Protein AF-0000000084935028 (afdb_homodimer)

Sequence (166 aa):
MRLRVEFTTEPFDLDEAPAHAVVAREVIQSAELDAVDVGPFGNTAEGGADAVLTAVDALLRRSLAAGATRVSLQVNVLGEDEKMRLRVEFTTEPFDLDEAPAHAVVAREVIQSAELDAVDVGPFGNTAEGGADAVLTAVDALLRRSLAAGATRVSLQVNVLGEDEK

Organism: Streptomyces venezuelae (strain ATCC 10712 / CBS 650.69 / DSM 40230 / JCM 4526 / NBRC 13096 / PD 04745) (NCBI:txid953739)

Nearest PDB structures (foldseek):
  1yqh-assembly1_A  TM=7.406E-01  e=1.416E-05  Bacillus cereus ATCC 14579
  2epi-assembly1_C  TM=7.546E-01  e=4.872E-05  Methano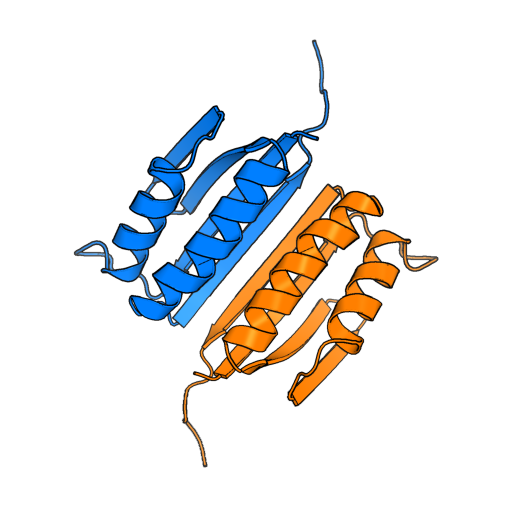caldococcus jannaschii DSM 2661
  1lxn-assembly1_A  TM=7.313E-01  e=1.189E-04  Methanothermobacter thermautotrophicus
  1lxj-assembly1_A  TM=7.071E-01  e=4.692E-04  Saccharomyces cerevisiae
  3tvi-assembly4_H  TM=5.979E-01  e=8.382E-03  Clostridium acetobutylicum

Solvent-accessible surface area (backbone atoms only — not comparable to full-atom values): 8857 Å² total; per-residue (Å²): 109,41,31,35,39,38,39,47,64,25,74,87,47,94,87,52,81,39,64,17,53,51,48,32,50,50,44,59,69,67,41,89,54,76,44,75,49,81,55,99,89,39,33,37,37,28,21,48,46,69,52,45,54,51,37,49,52,51,29,56,56,49,13,44,74,46,61,31,45,33,40,40,37,36,40,32,54,54,70,84,73,82,125,109,40,30,35,39,37,37,47,64,24,74,85,46,96,87,51,80,39,61,18,52,51,47,32,51,51,44,59,69,69,41,88,54,76,43,75,48,82,54,100,90,39,31,36,36,28,23,47,46,70,52,46,53,51,37,50,51,51,29,53,55,49,13,44,75,47,61,30,42,35,38,38,38,38,39,32,53,54,71,87,65,87,124

Foldseek 3Di:
DKKKKKKDFDDDDPPDDAQLNVQLQVLQVVFPFDDWDDDSVIIMTMHDPVRVVVSVVVSVVRSVVSPTPDMDMDMDDDPPDDD/DKKKKKKDFDDDDPPDDAQLNVQLQVLQVVFPFDDWDDDSVIIMTMHDPVRVVVSVVVSVVRSVVSPTPDMDMDMDDDDPDDD

InterPro domains:
  IPR029756 MTH1187/YkoF-like [SSF89957] (1-77)

Structure (mmCIF, N/CA/C/O backbone):
data_AF-0000000084935028-model_v1
#
loop_
_entity.id
_entity.type
_entity.pdbx_description
1 polymer 'Thiamine-binding protein domain-containing protein'
#
loop_
_atom_site.group_PDB
_atom_site.id
_atom_site.type_sym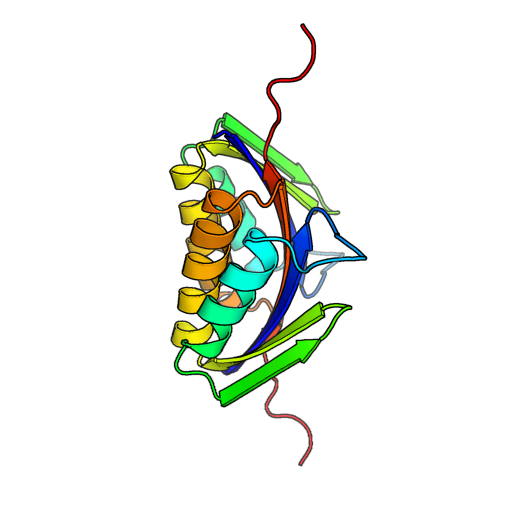bol
_atom_site.label_atom_id
_atom_site.label_alt_id
_atom_site.label_comp_id
_atom_site.label_asym_id
_atom_site.label_entity_id
_atom_site.label_seq_id
_atom_site.pdbx_PDB_ins_code
_atom_site.Cartn_x
_atom_site.Cartn_y
_atom_site.Cartn_z
_atom_site.occupancy
_atom_site.B_iso_or_equiv
_atom_site.auth_seq_id
_atom_site.auth_comp_id
_atom_site.auth_asym_id
_atom_site.auth_atom_id
_atom_site.pdbx_PDB_model_num
ATOM 1 N N . MET A 1 1 ? 1.368 18.109 1.117 1 93.62 1 MET A N 1
ATOM 2 C CA . MET A 1 1 ? 1.511 17.109 2.178 1 93.62 1 MET A CA 1
ATOM 3 C C . MET A 1 1 ? 2.738 16.234 1.944 1 93.62 1 MET A C 1
ATOM 5 O O . MET A 1 1 ? 3.031 15.859 0.808 1 93.62 1 MET A O 1
ATOM 9 N N . ARG A 1 2 ? 3.514 16.047 2.939 1 97.06 2 ARG A N 1
ATOM 10 C CA . ARG A 1 2 ? 4.668 15.156 2.863 1 97.06 2 ARG A CA 1
ATOM 11 C C . ARG A 1 2 ? 4.344 13.789 3.461 1 97.06 2 ARG A C 1
ATOM 13 O O . ARG A 1 2 ? 3.625 13.695 4.457 1 97.06 2 ARG A O 1
ATOM 20 N N . LEU A 1 3 ? 4.887 12.797 2.764 1 98.31 3 LEU A N 1
ATOM 21 C CA . LEU A 1 3 ? 4.598 11.43 3.184 1 98.31 3 LEU A CA 1
ATOM 22 C C . LEU A 1 3 ? 5.887 10.648 3.402 1 98.31 3 LEU A C 1
ATOM 24 O O . LEU A 1 3 ? 6.934 11 2.854 1 98.31 3 LEU A O 1
ATOM 28 N N . ARG A 1 4 ? 5.762 9.695 4.238 1 98.25 4 ARG A N 1
ATOM 29 C CA . ARG A 1 4 ? 6.75 8.625 4.359 1 98.25 4 ARG A CA 1
ATOM 30 C C . ARG A 1 4 ? 6.121 7.266 4.078 1 98.25 4 ARG A C 1
ATOM 32 O O . ARG A 1 4 ? 5.031 6.965 4.574 1 98.25 4 ARG A O 1
ATOM 39 N N . VAL A 1 5 ? 6.828 6.473 3.256 1 98.44 5 VAL A N 1
ATOM 40 C CA . VAL A 1 5 ? 6.379 5.105 3.021 1 98.44 5 VAL A CA 1
ATOM 41 C C . VAL A 1 5 ? 7.438 4.121 3.506 1 98.44 5 VAL A C 1
ATOM 43 O O . VAL A 1 5 ? 8.633 4.348 3.322 1 98.44 5 VAL A O 1
ATOM 46 N N . GLU A 1 6 ? 7.055 3.145 4.242 1 98.38 6 GLU A N 1
ATOM 47 C CA . GLU A 1 6 ? 7.828 1.953 4.582 1 98.38 6 GLU A CA 1
ATOM 48 C C . GLU A 1 6 ? 7.227 0.705 3.941 1 98.38 6 GLU A C 1
ATOM 50 O O . GLU A 1 6 ? 6.008 0.531 3.932 1 98.38 6 GLU A O 1
ATOM 55 N N . PHE A 1 7 ? 8.094 -0.161 3.398 1 98.38 7 PHE A N 1
ATOM 56 C CA . PHE A 1 7 ? 7.52 -1.317 2.721 1 98.38 7 PHE A CA 1
ATOM 57 C C . PHE A 1 7 ? 8.484 -2.492 2.742 1 98.38 7 PHE A C 1
ATOM 59 O O . PHE A 1 7 ? 9.688 -2.309 2.943 1 98.38 7 PHE A O 1
ATOM 66 N N . THR A 1 8 ? 7.953 -3.695 2.559 1 97.69 8 THR A N 1
ATOM 67 C CA . THR A 1 8 ? 8.695 -4.938 2.359 1 97.69 8 THR A CA 1
ATOM 68 C C . THR A 1 8 ? 8.039 -5.781 1.267 1 97.69 8 THR A C 1
ATOM 70 O O . THR A 1 8 ? 6.863 -5.602 0.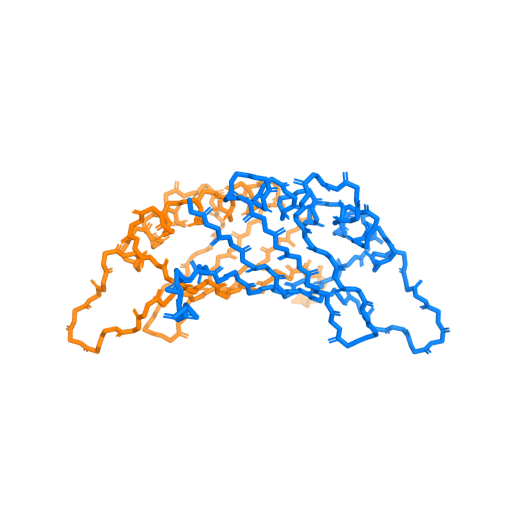955 1 97.69 8 THR A O 1
ATOM 73 N N . THR A 1 9 ? 8.836 -6.496 0.656 1 97 9 THR A N 1
ATOM 74 C CA . THR A 1 9 ? 8.352 -7.461 -0.326 1 97 9 THR A CA 1
ATOM 75 C C . THR A 1 9 ? 8.758 -8.883 0.068 1 97 9 THR A C 1
ATOM 77 O O . THR A 1 9 ? 9.789 -9.078 0.719 1 97 9 THR A O 1
ATOM 80 N N . GLU A 1 10 ? 7.926 -9.789 -0.356 1 96.56 10 GLU A N 1
ATOM 81 C CA . GLU A 1 10 ? 8.141 -11.211 -0.099 1 96.56 10 GLU A CA 1
ATOM 82 C C . GLU A 1 10 ? 8 -12.031 -1.379 1 96.56 10 GLU A C 1
ATOM 84 O O . GLU A 1 10 ? 7.301 -11.625 -2.309 1 96.56 10 GLU A O 1
ATOM 89 N N . PRO A 1 11 ? 8.734 -13.172 -1.279 1 95.94 11 PRO A N 1
ATOM 90 C CA . PRO A 1 11 ? 9.383 -13.922 -0.201 1 95.94 11 PRO A CA 1
ATOM 91 C C . PRO A 1 11 ? 10.805 -13.438 0.081 1 95.94 11 PRO A C 1
ATOM 93 O O . PRO A 1 11 ? 11.469 -12.906 -0.814 1 95.94 11 PRO A O 1
ATOM 96 N N . PHE A 1 12 ? 11.266 -13.719 1.374 1 92.94 12 PHE A N 1
ATOM 97 C CA . PHE A 1 12 ? 12.617 -13.328 1.765 1 92.94 12 PHE A CA 1
ATOM 98 C C . PHE A 1 12 ? 13.633 -14.359 1.295 1 92.94 12 PHE A C 1
ATOM 100 O O . PHE A 1 12 ? 13.328 -15.555 1.217 1 92.94 12 PHE A O 1
ATOM 107 N N . ASP A 1 13 ? 14.703 -13.82 0.837 1 88.88 13 ASP A N 1
ATOM 108 C CA . ASP A 1 13 ? 15.883 -14.633 0.568 1 88.88 13 ASP A CA 1
ATOM 109 C C . ASP A 1 13 ? 17.094 -14.117 1.346 1 88.88 13 ASP A C 1
ATOM 111 O O . ASP A 1 13 ? 17.516 -12.977 1.157 1 88.88 13 ASP A O 1
ATOM 115 N N . LEU A 1 14 ? 17.516 -15.031 2.26 1 85.06 14 LEU A N 1
ATOM 116 C CA . LEU A 1 14 ? 18.594 -14.609 3.164 1 85.06 14 LEU A CA 1
ATOM 117 C C . LEU A 1 14 ? 19.938 -14.656 2.469 1 85.06 14 LEU A C 1
ATOM 119 O O . LEU A 1 14 ? 20.922 -14.086 2.957 1 85.06 14 LEU A O 1
ATOM 123 N N . ASP A 1 15 ? 20.016 -15.305 1.322 1 88.88 15 ASP A N 1
ATOM 124 C CA . ASP A 1 15 ? 21.297 -15.461 0.631 1 88.88 15 ASP A CA 1
ATOM 125 C C . ASP A 1 15 ? 21.484 -14.367 -0.414 1 88.88 15 ASP A C 1
ATOM 127 O O . ASP A 1 15 ? 22.547 -13.742 -0.476 1 88.88 15 ASP A O 1
ATOM 131 N N . GLU A 1 16 ? 20.438 -14.227 -1.315 1 91.19 16 GLU A N 1
ATOM 132 C CA . GLU A 1 16 ? 20.484 -13.25 -2.396 1 91.19 16 GLU A CA 1
ATOM 133 C C . GLU A 1 16 ? 19.188 -12.461 -2.486 1 91.19 16 GLU A C 1
ATOM 135 O O . GLU A 1 16 ? 18.094 -13.023 -2.33 1 91.19 16 GLU A O 1
ATOM 140 N N . ALA A 1 17 ? 19.391 -11.164 -2.656 1 91.44 17 ALA A N 1
ATOM 141 C CA . ALA A 1 17 ? 18.203 -10.336 -2.85 1 91.44 17 ALA A CA 1
ATOM 142 C C . ALA A 1 17 ? 17.359 -10.852 -4.012 1 91.44 17 ALA A C 1
ATOM 144 O O . ALA A 1 17 ? 17.828 -10.891 -5.152 1 91.44 17 ALA A O 1
ATOM 145 N N . PRO A 1 18 ? 16.203 -11.297 -3.711 1 94.5 18 PRO A N 1
ATOM 146 C CA . PRO A 1 18 ? 15.359 -11.773 -4.809 1 94.5 18 PRO A CA 1
ATOM 147 C C . PRO A 1 18 ? 15.039 -10.68 -5.82 1 94.5 18 PRO A C 1
ATOM 149 O O . PRO A 1 18 ? 15.172 -9.492 -5.516 1 94.5 18 PRO A O 1
ATOM 152 N N . ALA A 1 19 ? 14.664 -11.047 -6.984 1 96.81 19 ALA A N 1
ATOM 153 C CA . ALA A 1 19 ? 14.43 -10.125 -8.094 1 96.81 19 ALA A CA 1
ATOM 154 C C . ALA A 1 19 ? 13.398 -9.062 -7.719 1 96.81 19 ALA A C 1
ATOM 156 O O . ALA A 1 19 ? 13.57 -7.887 -8.047 1 96.81 19 ALA A O 1
ATOM 157 N N . HIS A 1 20 ? 12.297 -9.492 -7.043 1 97.69 20 HIS A N 1
ATOM 158 C CA . HIS A 1 20 ? 11.25 -8.531 -6.703 1 97.69 20 HIS A CA 1
ATOM 159 C C . HIS A 1 20 ? 11.766 -7.473 -5.738 1 97.69 20 HIS A C 1
ATOM 161 O O . HIS A 1 20 ? 11.352 -6.312 -5.809 1 97.69 20 HIS A O 1
ATOM 167 N N . ALA A 1 21 ? 12.641 -7.859 -4.84 1 96.44 21 ALA A N 1
ATOM 168 C CA . ALA A 1 21 ? 13.227 -6.906 -3.896 1 96.44 21 ALA A CA 1
ATOM 169 C C . ALA A 1 21 ? 14.156 -5.93 -4.609 1 96.44 21 ALA A C 1
ATOM 171 O O . ALA A 1 21 ? 14.164 -4.734 -4.297 1 96.44 21 ALA A O 1
ATOM 172 N N . VAL A 1 22 ? 14.93 -6.449 -5.523 1 96.12 22 VAL A N 1
ATOM 173 C CA . VAL A 1 22 ? 15.844 -5.621 -6.301 1 96.12 22 VAL A CA 1
ATOM 174 C C . VAL A 1 22 ? 15.047 -4.598 -7.113 1 96.12 22 VAL A C 1
ATOM 176 O O . VAL A 1 22 ? 15.383 -3.41 -7.121 1 96.12 22 VAL A O 1
ATOM 179 N N . VAL A 1 23 ? 14.008 -5.023 -7.754 1 97.5 23 VAL A N 1
ATOM 180 C CA . VAL A 1 23 ? 13.172 -4.16 -8.578 1 97.5 23 VAL A CA 1
ATOM 181 C C . VAL A 1 23 ? 12.516 -3.094 -7.703 1 97.5 23 VAL A C 1
ATOM 183 O O . VAL A 1 23 ? 12.477 -1.917 -8.07 1 97.5 23 VAL A O 1
ATOM 186 N N . ALA A 1 24 ? 12.016 -3.523 -6.559 1 97.25 24 ALA A N 1
ATOM 187 C CA . ALA A 1 24 ? 11.375 -2.588 -5.637 1 97.25 24 ALA A CA 1
ATOM 188 C C . ALA A 1 24 ? 12.344 -1.479 -5.227 1 97.25 24 ALA A C 1
ATOM 190 O O . ALA A 1 24 ? 11.977 -0.3 -5.223 1 97.25 24 ALA A O 1
ATOM 191 N N . ARG A 1 25 ? 13.523 -1.854 -4.934 1 96.06 25 ARG A N 1
ATOM 192 C CA . ARG A 1 25 ? 14.547 -0.894 -4.543 1 96.06 25 ARG A CA 1
ATOM 193 C C . ARG A 1 25 ? 14.859 0.071 -5.684 1 96.06 25 ARG A C 1
ATOM 195 O O . ARG A 1 25 ? 14.969 1.279 -5.469 1 96.06 25 ARG A O 1
ATOM 202 N N . GLU A 1 26 ? 14.992 -0.443 -6.812 1 97 26 GLU A N 1
ATOM 203 C CA . GLU A 1 26 ? 15.305 0.381 -7.977 1 97 26 GLU A CA 1
ATOM 204 C C . GLU A 1 26 ? 14.188 1.393 -8.242 1 97 26 GLU A C 1
ATOM 206 O O . GLU A 1 26 ? 14.461 2.543 -8.594 1 97 26 GLU A O 1
ATOM 211 N N . VAL A 1 27 ? 12.953 0.961 -8.078 1 97.69 27 VAL A N 1
ATOM 212 C CA . VAL A 1 27 ? 11.805 1.831 -8.312 1 97.69 27 VAL A CA 1
ATOM 213 C C . VAL A 1 27 ? 11.852 3.016 -7.352 1 97.69 27 VAL A C 1
ATOM 215 O O . VAL A 1 27 ? 11.711 4.168 -7.77 1 97.69 27 VAL A O 1
ATOM 218 N N . ILE A 1 28 ? 12.086 2.713 -6.062 1 96.94 28 ILE A N 1
ATOM 219 C CA . ILE A 1 28 ? 12.016 3.764 -5.051 1 96.94 28 ILE A CA 1
ATOM 220 C C . ILE A 1 28 ? 13.234 4.68 -5.18 1 96.94 28 ILE A C 1
ATOM 222 O O . ILE A 1 28 ? 13.125 5.891 -4.984 1 96.94 28 ILE A O 1
ATOM 226 N N . GLN A 1 29 ? 14.336 4.141 -5.562 1 96.31 29 GLN A N 1
ATOM 227 C CA . GLN A 1 29 ? 15.562 4.914 -5.711 1 96.31 29 GLN A CA 1
ATOM 228 C C . GLN A 1 29 ? 15.508 5.797 -6.957 1 96.31 29 GLN A C 1
ATOM 230 O O . GLN A 1 29 ? 16.188 6.824 -7.023 1 96.31 29 GLN A O 1
ATOM 235 N N . SER A 1 30 ? 14.727 5.398 -7.895 1 96.25 30 SER A N 1
ATOM 236 C CA . SER A 1 30 ? 14.664 6.145 -9.148 1 96.25 30 SER A CA 1
ATOM 237 C C . SER A 1 30 ? 13.57 7.207 -9.109 1 96.25 30 SER A C 1
ATOM 239 O O . SER A 1 30 ? 13.484 8.047 -10 1 96.25 30 SER A O 1
ATOM 241 N N . ALA A 1 31 ? 12.734 7.152 -8.07 1 94.5 31 ALA A N 1
ATOM 242 C CA . ALA A 1 31 ? 11.656 8.125 -7.922 1 94.5 31 ALA A CA 1
ATOM 243 C C . ALA A 1 31 ? 12.188 9.461 -7.426 1 94.5 31 ALA A C 1
ATOM 245 O O . ALA A 1 31 ? 13.242 9.523 -6.797 1 94.5 31 ALA A O 1
ATOM 246 N N . GLU A 1 32 ? 11.695 10.586 -7.844 1 92.81 32 GLU A N 1
ATOM 247 C CA . GLU A 1 32 ? 12.07 11.914 -7.371 1 92.81 32 GLU A CA 1
ATOM 248 C C . GLU A 1 32 ? 11.555 12.164 -5.957 1 92.81 32 GLU A C 1
ATOM 250 O O . GLU A 1 32 ? 10.586 12.906 -5.77 1 92.81 32 GLU A O 1
ATOM 255 N N . LEU A 1 33 ? 12.266 11.555 -4.961 1 96.44 33 LEU A N 1
ATOM 256 C CA . LEU A 1 33 ? 11.883 11.641 -3.559 1 96.44 33 LEU A CA 1
ATOM 257 C C . LEU A 1 33 ? 12.938 12.375 -2.742 1 96.44 33 LEU A C 1
ATOM 259 O O . LEU A 1 33 ? 14.055 12.594 -3.221 1 96.44 33 LEU A O 1
ATOM 263 N N . ASP A 1 34 ? 12.578 12.727 -1.56 1 95.69 34 ASP A N 1
ATOM 264 C CA . ASP A 1 34 ? 13.453 13.539 -0.718 1 95.69 34 ASP A CA 1
ATOM 265 C C . ASP A 1 34 ? 14.5 12.672 -0.016 1 95.69 34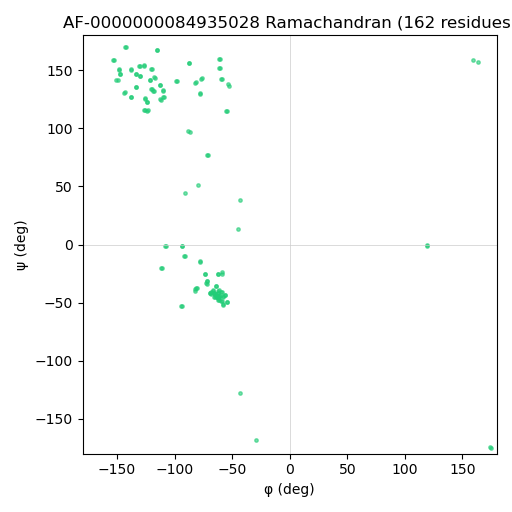 ASP A C 1
ATOM 267 O O . ASP A 1 34 ? 15.633 13.102 0.201 1 95.69 34 ASP A O 1
ATOM 271 N N . ALA A 1 35 ? 14.109 11.555 0.39 1 96.25 35 ALA A N 1
ATOM 272 C CA . ALA A 1 35 ? 14.977 10.625 1.106 1 96.25 35 ALA A CA 1
ATOM 273 C C . ALA A 1 35 ? 14.555 9.18 0.853 1 96.25 35 ALA A C 1
ATOM 275 O O . ALA A 1 35 ? 13.359 8.875 0.748 1 96.25 35 ALA A O 1
ATOM 276 N N . VAL A 1 36 ? 15.547 8.344 0.733 1 96.69 36 VAL A N 1
ATOM 277 C CA . VAL A 1 36 ? 15.344 6.91 0.552 1 96.69 36 VAL A CA 1
ATOM 278 C C . VAL A 1 36 ? 16.344 6.137 1.411 1 96.69 36 VAL A C 1
ATOM 280 O O . VAL A 1 36 ? 17.531 6.434 1.405 1 96.69 36 VAL A O 1
ATOM 283 N N . ASP A 1 37 ? 15.883 5.262 2.191 1 95.75 37 ASP A N 1
ATOM 284 C CA . ASP A 1 37 ? 16.688 4.359 3.002 1 95.75 37 ASP A CA 1
ATOM 285 C C . ASP A 1 37 ? 16.312 2.902 2.75 1 95.75 37 ASP A C 1
ATOM 287 O O . ASP A 1 37 ? 15.195 2.482 3.064 1 95.75 37 ASP A O 1
ATOM 291 N N . VAL A 1 38 ? 17.281 2.133 2.211 1 92.31 38 VAL A N 1
ATOM 292 C CA . VAL A 1 38 ? 17.047 0.732 1.873 1 92.31 38 VAL A CA 1
ATOM 293 C C . VAL A 1 38 ? 17.875 -0.164 2.795 1 92.31 38 VAL A C 1
ATOM 295 O O . VAL A 1 38 ? 19.062 0.055 2.973 1 92.31 38 VAL A O 1
ATOM 298 N N . GLY A 1 39 ? 17.234 -1.077 3.457 1 85.88 39 GLY A N 1
ATOM 299 C CA . GLY A 1 39 ? 17.953 -2.047 4.273 1 85.88 39 GLY A CA 1
ATOM 300 C C . GLY A 1 39 ? 17.344 -3.434 4.227 1 85.88 39 GLY A C 1
ATOM 301 O O . GLY A 1 39 ? 16.281 -3.627 3.629 1 85.88 39 GLY A O 1
ATOM 302 N N . PRO A 1 40 ? 17.953 -4.539 4.742 1 78.88 40 PRO A N 1
ATOM 303 C CA . PRO A 1 40 ? 17.516 -5.941 4.707 1 78.88 40 PRO A CA 1
ATOM 304 C C . PRO A 1 40 ? 16.156 -6.156 5.367 1 78.88 40 PRO A C 1
ATOM 306 O O . PRO A 1 40 ? 15.461 -7.125 5.055 1 78.88 40 PRO A O 1
ATOM 309 N N . PHE A 1 41 ? 15.773 -5.242 6.328 1 79.69 41 PHE A N 1
ATOM 310 C CA . PHE A 1 41 ? 14.578 -5.527 7.109 1 79.69 41 PHE A CA 1
ATOM 311 C C . PHE A 1 41 ? 13.43 -4.605 6.703 1 79.69 41 PHE A C 1
ATOM 313 O O . PHE A 1 41 ? 12.367 -4.613 7.328 1 79.69 41 PHE A O 1
ATOM 320 N N . GLY A 1 42 ? 13.695 -3.695 5.754 1 90.75 42 GLY A N 1
ATOM 321 C CA . GLY A 1 42 ? 12.648 -2.779 5.328 1 90.75 42 GLY A CA 1
ATOM 322 C C . GLY A 1 42 ? 13.18 -1.583 4.562 1 90.75 42 GLY A C 1
ATOM 323 O O . GLY A 1 42 ? 14.375 -1.289 4.605 1 90.75 42 GLY A O 1
ATOM 324 N N . ASN A 1 43 ? 12.289 -0.996 3.76 1 97.06 43 ASN A N 1
ATOM 325 C CA . ASN A 1 43 ? 12.609 0.167 2.938 1 97.06 43 ASN A CA 1
ATOM 326 C C . ASN A 1 43 ? 11.758 1.375 3.326 1 97.06 43 ASN A C 1
ATOM 328 O O . ASN A 1 43 ? 10.586 1.229 3.67 1 97.06 43 ASN A O 1
ATOM 332 N N . THR A 1 44 ? 12.445 2.52 3.234 1 97.19 44 THR A N 1
ATOM 333 C CA . THR A 1 44 ? 11.719 3.75 3.535 1 97.19 44 THR A CA 1
ATOM 334 C C . THR A 1 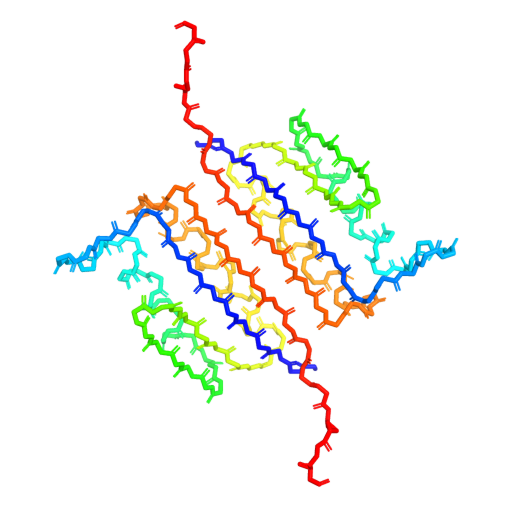44 ? 12 4.812 2.475 1 97.19 44 THR A C 1
ATOM 336 O O . THR A 1 44 ? 13.086 4.859 1.905 1 97.19 44 THR A O 1
ATOM 339 N N . ALA A 1 45 ? 11 5.59 2.24 1 97.81 45 ALA A N 1
ATOM 340 C CA . ALA A 1 45 ? 11.125 6.734 1.343 1 97.81 45 ALA A CA 1
ATOM 341 C C . ALA A 1 45 ? 10.227 7.883 1.791 1 97.81 45 ALA A C 1
ATOM 343 O O . ALA A 1 45 ? 9.156 7.652 2.365 1 97.81 45 ALA A O 1
ATOM 344 N N . GLU A 1 46 ? 10.711 9.102 1.555 1 98.25 46 GLU A N 1
ATOM 345 C CA . GLU A 1 46 ? 9.969 10.305 1.911 1 98.25 46 GLU A CA 1
ATOM 346 C C . GLU A 1 46 ? 9.891 11.273 0.736 1 98.25 46 GLU A C 1
ATOM 348 O O . GLU A 1 46 ? 10.82 11.359 -0.066 1 98.25 46 GLU A O 1
ATOM 353 N N . GLY A 1 47 ? 8.773 11.914 0.688 1 97.88 47 GLY A N 1
ATOM 354 C CA . GLY A 1 47 ? 8.617 12.922 -0.346 1 97.88 47 GLY A CA 1
ATOM 355 C C . GLY A 1 47 ? 7.223 13.523 -0.388 1 97.88 47 GLY A C 1
ATOM 356 O O . GLY A 1 47 ? 6.441 13.359 0.552 1 97.88 47 GLY A O 1
ATOM 357 N N . GLY A 1 48 ? 6.984 14.406 -1.424 1 96.94 48 GLY A N 1
ATOM 358 C CA . GLY A 1 48 ? 5.645 14.914 -1.649 1 96.94 48 GLY A CA 1
ATOM 359 C C . GLY A 1 48 ? 4.637 13.828 -1.965 1 96.94 48 GLY A C 1
ATOM 360 O O . GLY A 1 48 ? 4.988 12.797 -2.539 1 96.94 48 GLY A O 1
ATOM 361 N N . ALA A 1 49 ? 3.414 14.086 -1.623 1 97.06 49 ALA A N 1
ATOM 362 C CA . ALA A 1 49 ? 2.348 13.094 -1.702 1 97.06 49 ALA A CA 1
ATOM 363 C C . ALA A 1 49 ? 2.252 12.5 -3.105 1 97.06 49 ALA A C 1
ATOM 365 O O . ALA A 1 49 ? 2.244 11.281 -3.271 1 97.06 49 ALA A O 1
ATOM 366 N N . ASP A 1 50 ? 2.223 13.328 -4.078 1 97.38 50 ASP A N 1
ATOM 367 C CA . ASP A 1 50 ? 2.066 12.828 -5.438 1 97.38 50 ASP A CA 1
ATOM 368 C C . ASP A 1 50 ? 3.254 11.953 -5.84 1 97.38 50 ASP A C 1
ATOM 370 O O . ASP A 1 50 ? 3.076 10.906 -6.461 1 97.38 50 ASP A O 1
ATOM 374 N N . ALA A 1 51 ? 4.434 12.398 -5.559 1 97.88 51 ALA A N 1
ATOM 375 C CA . ALA A 1 51 ? 5.641 11.641 -5.891 1 97.88 51 ALA A CA 1
ATOM 376 C C . ALA A 1 51 ? 5.664 10.297 -5.172 1 97.88 51 ALA A C 1
ATOM 378 O O . ALA A 1 51 ? 5.945 9.266 -5.781 1 97.88 51 ALA A O 1
ATOM 379 N N . VAL A 1 52 ? 5.355 10.297 -3.871 1 98.31 52 VAL A N 1
ATOM 380 C CA . VAL A 1 52 ? 5.387 9.078 -3.072 1 98.31 52 VAL A CA 1
ATOM 381 C C . VAL A 1 52 ? 4.32 8.102 -3.576 1 98.31 52 VAL A C 1
ATOM 383 O O . VAL A 1 52 ? 4.602 6.922 -3.787 1 98.31 52 VAL A O 1
ATOM 386 N N . LEU A 1 53 ? 3.117 8.617 -3.83 1 98.56 53 LEU A N 1
ATOM 387 C CA . LEU A 1 53 ? 2.027 7.719 -4.199 1 98.56 53 LEU A CA 1
ATOM 388 C C . LEU A 1 53 ? 2.225 7.18 -5.613 1 98.56 53 LEU A C 1
ATOM 390 O O . LEU A 1 53 ? 1.852 6.043 -5.906 1 98.56 53 LEU A O 1
ATOM 394 N N . THR A 1 54 ? 2.84 7.934 -6.5 1 98.31 54 THR A N 1
ATOM 395 C CA . THR A 1 54 ? 3.215 7.445 -7.82 1 98.31 54 THR A CA 1
ATOM 396 C C . THR A 1 54 ? 4.266 6.344 -7.711 1 98.31 54 THR A C 1
ATOM 398 O O . THR A 1 54 ? 4.18 5.328 -8.406 1 98.31 54 THR A O 1
ATOM 401 N N . ALA A 1 55 ? 5.23 6.559 -6.855 1 98.44 55 ALA A N 1
ATOM 402 C CA . ALA A 1 55 ? 6.258 5.547 -6.629 1 98.44 55 ALA A CA 1
ATOM 403 C C . ALA A 1 55 ? 5.652 4.266 -6.062 1 98.44 55 ALA A C 1
ATOM 405 O O . ALA A 1 55 ? 6.055 3.162 -6.441 1 98.44 55 ALA A O 1
ATOM 406 N N . VAL A 1 56 ? 4.711 4.398 -5.129 1 98.62 56 VAL A N 1
ATOM 407 C CA . VAL A 1 56 ? 4.047 3.25 -4.52 1 98.62 56 VAL A CA 1
ATOM 408 C C . VAL A 1 56 ? 3.314 2.445 -5.59 1 98.62 56 VAL A C 1
ATOM 410 O O . VAL A 1 56 ? 3.377 1.215 -5.602 1 98.62 56 VAL A O 1
ATOM 413 N N . ASP A 1 57 ? 2.621 3.121 -6.453 1 98.56 57 ASP A N 1
ATOM 414 C CA . ASP A 1 57 ? 1.929 2.441 -7.543 1 98.56 57 ASP A CA 1
ATOM 415 C C . ASP A 1 57 ? 2.906 1.644 -8.406 1 98.56 57 ASP A C 1
ATOM 417 O O . ASP A 1 57 ? 2.68 0.463 -8.68 1 98.56 57 ASP A O 1
ATOM 421 N N . ALA A 1 58 ? 3.977 2.277 -8.859 1 98.56 58 ALA A N 1
ATOM 422 C CA . ALA A 1 58 ? 4.996 1.604 -9.656 1 98.56 58 ALA A CA 1
ATOM 423 C C . ALA A 1 58 ? 5.613 0.438 -8.891 1 98.56 58 ALA A C 1
ATOM 425 O O . ALA A 1 58 ? 5.848 -0.632 -9.453 1 98.56 58 ALA A O 1
ATOM 426 N N . LEU A 1 59 ? 5.871 0.65 -7.574 1 98.62 59 LEU A N 1
ATOM 427 C CA . LEU A 1 59 ? 6.469 -0.36 -6.707 1 98.62 59 LEU A CA 1
ATOM 428 C C . LEU A 1 59 ? 5.609 -1.617 -6.66 1 98.62 59 LEU A C 1
ATOM 430 O O . LEU A 1 59 ? 6.105 -2.725 -6.879 1 98.62 59 LEU A O 1
ATOM 434 N N . LEU A 1 60 ? 4.324 -1.405 -6.438 1 98.75 60 LEU A N 1
ATOM 435 C CA . LEU A 1 60 ? 3.414 -2.543 -6.348 1 98.75 60 LEU A CA 1
ATOM 436 C C . LEU A 1 60 ? 3.354 -3.297 -7.672 1 98.75 60 LEU A C 1
ATOM 438 O O . LEU A 1 60 ? 3.516 -4.52 -7.703 1 98.75 60 LEU A O 1
ATOM 442 N N . ARG A 1 61 ? 3.254 -2.611 -8.797 1 98.69 61 ARG A N 1
ATOM 443 C CA . ARG A 1 61 ? 3.107 -3.238 -10.109 1 98.69 61 ARG A CA 1
ATOM 444 C C . ARG A 1 61 ? 4.383 -3.971 -10.508 1 98.69 61 ARG A C 1
ATOM 446 O O . ARG A 1 61 ? 4.336 -5.129 -10.93 1 98.69 61 ARG A O 1
ATOM 453 N N . ARG A 1 62 ? 5.473 -3.324 -10.25 1 98.62 62 ARG A N 1
ATOM 454 C CA . ARG A 1 62 ? 6.727 -3.875 -10.766 1 98.62 62 ARG A CA 1
ATOM 455 C C . ARG A 1 62 ? 7.234 -4.996 -9.867 1 98.62 62 ARG A C 1
ATOM 457 O O . ARG A 1 62 ? 7.824 -5.965 -10.352 1 98.62 62 ARG A O 1
ATOM 464 N N . SER A 1 63 ? 7.082 -4.891 -8.531 1 98.25 63 SER A N 1
ATOM 465 C CA . SER A 1 63 ? 7.535 -5.961 -7.652 1 98.25 63 SER A CA 1
ATOM 466 C C . SER A 1 63 ? 6.711 -7.23 -7.855 1 98.25 63 SER A C 1
ATOM 468 O O . SER A 1 63 ? 7.258 -8.336 -7.859 1 98.25 63 SER A O 1
ATOM 470 N N . LEU A 1 64 ? 5.398 -7.074 -8.039 1 98.31 64 LEU A N 1
ATOM 471 C CA . LEU A 1 64 ? 4.543 -8.227 -8.289 1 98.31 64 LEU A CA 1
ATOM 472 C C . LEU A 1 64 ? 4.891 -8.883 -9.625 1 98.31 64 LEU A C 1
ATOM 474 O O . LEU A 1 64 ? 4.961 -10.109 -9.727 1 98.31 64 LEU A O 1
ATOM 478 N N . ALA A 1 65 ? 5.137 -8.055 -10.641 1 98.06 65 ALA A N 1
ATOM 479 C CA . ALA A 1 65 ? 5.543 -8.562 -11.945 1 98.06 65 ALA A CA 1
ATOM 480 C C . ALA A 1 65 ? 6.879 -9.297 -11.859 1 98.06 65 ALA A C 1
ATOM 482 O O . ALA A 1 65 ? 7.125 -10.242 -12.609 1 98.06 65 ALA A O 1
ATOM 483 N N . ALA A 1 66 ? 7.668 -8.93 -10.844 1 98 66 ALA A N 1
ATOM 484 C CA . ALA A 1 66 ? 9.008 -9.5 -10.695 1 98 66 ALA A CA 1
ATOM 485 C C . ALA A 1 66 ? 8.984 -10.711 -9.766 1 98 66 ALA A C 1
ATOM 487 O O . ALA A 1 66 ? 10.031 -11.273 -9.445 1 98 66 ALA A O 1
ATOM 488 N N . GLY A 1 67 ? 7.809 -11 -9.25 1 97.38 67 GLY A N 1
ATOM 489 C CA . GLY A 1 67 ? 7.711 -12.273 -8.555 1 97.38 67 GLY A CA 1
ATOM 490 C C . GLY A 1 67 ? 7.332 -12.125 -7.09 1 97.38 67 GLY A C 1
ATOM 491 O O . GLY A 1 67 ? 7.246 -13.117 -6.359 1 97.38 67 GLY A O 1
ATOM 492 N N . ALA A 1 68 ? 7.156 -10.969 -6.605 1 97.5 68 ALA A N 1
ATOM 493 C CA . ALA A 1 68 ? 6.68 -10.805 -5.234 1 97.5 68 ALA A CA 1
ATOM 494 C C . ALA A 1 68 ? 5.32 -11.477 -5.039 1 97.5 68 ALA A C 1
ATOM 496 O O . ALA A 1 68 ? 4.457 -11.406 -5.918 1 97.5 68 ALA A O 1
ATOM 497 N N . THR A 1 69 ? 5.102 -12.102 -3.84 1 97.94 69 THR A N 1
ATOM 498 C CA . THR A 1 69 ? 3.824 -12.75 -3.549 1 97.94 69 THR A CA 1
ATOM 499 C C . THR A 1 69 ? 3.07 -11.984 -2.459 1 97.94 69 THR A C 1
ATOM 501 O O . THR A 1 69 ? 1.87 -12.195 -2.27 1 97.94 69 THR A O 1
ATOM 504 N N . ARG A 1 70 ? 3.865 -11.203 -1.731 1 98.06 70 ARG A N 1
ATOM 505 C CA . ARG A 1 70 ? 3.305 -10.336 -0.704 1 98.06 70 ARG A CA 1
ATOM 506 C C . ARG A 1 70 ? 4.062 -9.016 -0.635 1 98.06 70 ARG A C 1
ATOM 508 O O . ARG A 1 70 ? 5.293 -8.992 -0.704 1 98.06 70 ARG A O 1
ATOM 515 N N . VAL A 1 71 ? 3.355 -7.949 -0.641 1 98.25 71 VAL A N 1
ATOM 516 C CA . VAL A 1 71 ? 3.928 -6.625 -0.407 1 98.25 71 VAL A CA 1
ATOM 517 C C . VAL A 1 71 ? 3.203 -5.949 0.754 1 98.25 71 VAL A C 1
ATOM 519 O O . VAL A 1 71 ? 1.973 -5.867 0.764 1 98.25 71 VAL A O 1
ATOM 522 N N . SER A 1 72 ? 3.945 -5.562 1.776 1 98.56 72 SER A N 1
ATOM 523 C CA . SER A 1 72 ? 3.42 -4.816 2.914 1 98.56 72 SER A CA 1
ATOM 524 C C . SER A 1 72 ? 3.932 -3.381 2.916 1 98.56 72 SER A C 1
ATOM 526 O O . SER A 1 72 ? 5.121 -3.139 2.691 1 98.56 72 SER A O 1
ATOM 528 N N . LEU A 1 73 ? 3.016 -2.465 3.109 1 97.94 73 LEU A N 1
ATOM 529 C CA . LEU A 1 73 ? 3.521 -1.098 3.18 1 97.94 73 LEU A CA 1
ATOM 530 C C . LEU A 1 73 ? 2.668 -0.251 4.117 1 97.94 73 LEU A C 1
ATOM 532 O O . LEU A 1 73 ? 1.548 -0.633 4.461 1 97.94 73 LEU A O 1
ATOM 536 N N . GLN A 1 74 ? 3.322 0.695 4.699 1 98.5 74 GLN A N 1
ATOM 537 C CA . GLN A 1 74 ? 2.721 1.705 5.562 1 98.5 74 GLN A CA 1
ATOM 538 C C . GLN A 1 74 ? 3.066 3.113 5.086 1 98.5 74 GLN A C 1
ATOM 540 O O . GLN A 1 74 ? 4.238 3.428 4.859 1 98.5 74 GLN A O 1
ATOM 545 N N . VAL A 1 75 ? 1.985 3.941 4.859 1 98.62 75 VAL A N 1
ATOM 546 C CA . VAL A 1 75 ? 2.148 5.332 4.449 1 98.62 75 VAL A CA 1
ATOM 547 C C . VAL A 1 75 ? 1.751 6.258 5.594 1 98.62 75 VAL A C 1
ATOM 549 O O . VAL A 1 75 ? 0.659 6.133 6.152 1 98.62 75 VAL A O 1
ATOM 552 N N . ASN A 1 76 ? 2.639 7.168 5.945 1 98.62 76 ASN A N 1
ATOM 553 C CA . ASN A 1 76 ? 2.4 8.125 7.023 1 98.62 76 ASN A CA 1
ATOM 554 C C . ASN A 1 76 ? 2.498 9.562 6.527 1 98.62 76 ASN A C 1
ATOM 556 O O . ASN A 1 76 ? 3.375 9.883 5.723 1 98.62 76 ASN A O 1
ATOM 560 N N . VAL A 1 77 ? 1.621 10.383 7.055 1 98.19 77 VAL A N 1
ATOM 561 C CA . VAL A 1 77 ? 1.751 11.82 6.84 1 98.19 77 VAL A CA 1
ATOM 562 C C . VAL A 1 77 ? 2.832 12.391 7.762 1 98.19 77 VAL A C 1
ATOM 564 O O . VAL A 1 77 ? 2.855 12.086 8.953 1 98.19 77 VAL A O 1
ATOM 567 N N . LEU A 1 78 ? 3.676 13.086 7.199 1 95.12 78 LEU A N 1
ATOM 568 C CA . LEU A 1 78 ? 4.727 13.719 7.988 1 95.12 78 LEU A CA 1
ATOM 569 C C . LEU A 1 78 ? 4.266 15.07 8.523 1 95.12 78 LEU A C 1
ATOM 571 O O . LEU A 1 78 ? 3.652 15.852 7.797 1 95.12 78 LEU A O 1
ATOM 575 N N . GLY A 1 79 ? 3.791 15 9.828 1 76.5 79 GLY A N 1
ATOM 576 C CA . GLY A 1 79 ? 3.426 16.25 10.469 1 76.5 79 GLY A CA 1
ATOM 577 C C . GLY A 1 79 ? 4.527 17.297 10.414 1 76.5 79 GLY A C 1
ATOM 578 O O . GLY A 1 79 ? 5.684 16.969 10.133 1 76.5 79 GLY A O 1
ATOM 579 N N . GLU A 1 80 ? 4.25 18.531 10.125 1 53.12 80 GLU A N 1
ATOM 580 C CA . GLU A 1 80 ? 5.207 19.562 10.516 1 53.12 80 GLU A CA 1
ATOM 581 C C . GLU A 1 80 ? 5.73 19.312 11.93 1 53.12 80 GLU A C 1
ATOM 583 O O . GLU A 1 80 ? 5.008 19.516 12.906 1 53.12 80 GLU A O 1
ATOM 588 N N . ASP A 1 81 ? 6.012 18.359 12.523 1 38.91 81 ASP A N 1
ATOM 589 C CA . ASP A 1 81 ? 6.594 18.531 13.852 1 38.91 81 ASP A CA 1
ATOM 590 C C . ASP A 1 81 ? 7.375 19.844 13.953 1 38.91 81 ASP A C 1
ATOM 592 O O . ASP A 1 81 ? 7.762 20.422 12.93 1 38.91 81 ASP A O 1
ATOM 596 N N . GLU A 1 82 ? 8.25 19.984 15.188 1 32.38 82 GLU A N 1
ATOM 597 C CA . GLU A 1 82 ? 8.953 20.594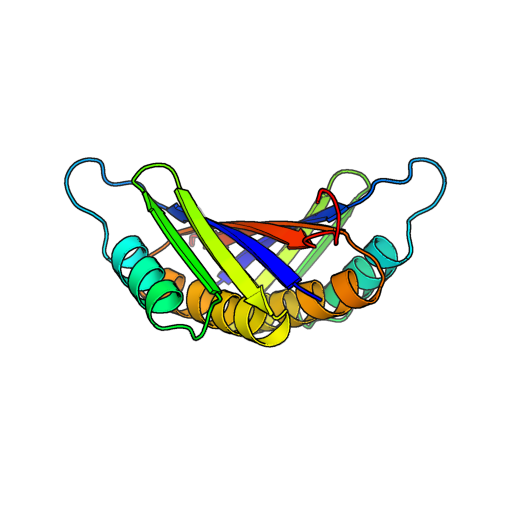 16.312 1 32.38 82 GLU A CA 1
ATOM 598 C C . GLU A 1 82 ? 10.242 21.266 15.859 1 32.38 82 GLU A C 1
ATOM 600 O O . GLU A 1 82 ? 11.211 20.594 15.516 1 32.38 82 GLU A O 1
ATOM 605 N N . LYS A 1 83 ? 10.359 22.109 14.906 1 28.08 83 LYS A N 1
ATOM 606 C CA . LYS A 1 83 ? 11.25 23.062 15.539 1 28.08 83 LYS A CA 1
ATOM 607 C C . LYS A 1 83 ? 10.719 23.5 16.906 1 28.08 83 LYS A C 1
ATOM 609 O O . LYS A 1 83 ? 9.516 23.719 17.062 1 28.08 83 LYS A O 1
ATOM 614 N N . MET B 1 1 ? -3.234 -12.344 -12.953 1 93.62 1 MET B N 1
ATOM 615 C CA . MET B 1 1 ? -2.914 -12.562 -11.539 1 93.62 1 MET B CA 1
ATOM 616 C C . MET B 1 1 ? -4.016 -12.016 -10.641 1 93.62 1 MET B C 1
ATOM 618 O O . MET B 1 1 ? -4.57 -10.953 -10.906 1 93.62 1 MET B O 1
ATOM 622 N N . ARG B 1 2 ? -4.438 -12.773 -9.703 1 97.06 2 ARG B N 1
ATOM 623 C CA . ARG B 1 2 ? -5.418 -12.328 -8.719 1 97.06 2 ARG B CA 1
ATOM 624 C C . ARG B 1 2 ? -4.738 -11.891 -7.426 1 97.06 2 ARG B C 1
ATOM 626 O O . ARG B 1 2 ? -3.748 -12.492 -7.004 1 97.06 2 ARG B O 1
ATOM 633 N N . LEU B 1 3 ? -5.305 -10.828 -6.895 1 98.31 3 LEU B N 1
ATOM 634 C CA . LEU B 1 3 ? -4.711 -10.258 -5.691 1 98.31 3 LEU B CA 1
ATOM 635 C C . LEU B 1 3 ? -5.75 -10.125 -4.582 1 98.31 3 LEU B C 1
ATOM 637 O O . LEU B 1 3 ? -6.953 -10.078 -4.855 1 98.31 3 LEU B O 1
ATOM 641 N N . ARG B 1 4 ? -5.25 -10.141 -3.416 1 98.19 4 ARG B N 1
ATOM 642 C CA . ARG B 1 4 ? -5.992 -9.719 -2.234 1 98.19 4 ARG B CA 1
ATOM 643 C C . ARG B 1 4 ? -5.285 -8.562 -1.532 1 98.19 4 ARG B C 1
ATOM 645 O O . ARG B 1 4 ? -4.07 -8.602 -1.338 1 98.19 4 ARG B O 1
ATOM 652 N N . VAL B 1 5 ? -6.086 -7.547 -1.183 1 98.38 5 VAL B N 1
ATOM 653 C CA . VAL B 1 5 ? -5.531 -6.449 -0.399 1 98.38 5 VAL B CA 1
ATOM 654 C C . VAL B 1 5 ? -6.25 -6.359 0.946 1 98.38 5 VAL B C 1
ATOM 656 O O . VAL B 1 5 ? -7.469 -6.531 1.02 1 98.38 5 VAL B O 1
ATOM 659 N N . GLU B 1 6 ? -5.527 -6.254 2.004 1 98.38 6 GLU B N 1
ATOM 660 C CA . GLU B 1 6 ? -5.98 -5.887 3.342 1 98.38 6 GLU B CA 1
ATOM 661 C C . GLU B 1 6 ? -5.426 -4.527 3.76 1 98.38 6 GLU B C 1
ATOM 663 O O . GLU B 1 6 ? -4.254 -4.23 3.525 1 98.38 6 GLU B O 1
ATOM 668 N N . PHE B 1 7 ? -6.277 -3.699 4.375 1 98.38 7 PHE B N 1
ATOM 669 C CA . PHE B 1 7 ? -5.77 -2.373 4.711 1 98.38 7 PHE B CA 1
ATOM 670 C C . PHE B 1 7 ? -6.508 -1.798 5.914 1 98.38 7 PHE B C 1
ATOM 672 O O . PHE B 1 7 ? -7.605 -2.244 6.246 1 98.38 7 PHE B O 1
ATOM 679 N N . THR B 1 8 ? -5.883 -0.827 6.578 1 97.69 8 THR B N 1
ATOM 680 C CA . THR B 1 8 ? -6.453 -0.006 7.641 1 97.69 8 THR B CA 1
ATOM 681 C C . THR B 1 8 ? -6.039 1.453 7.477 1 97.69 8 THR B C 1
ATOM 683 O O . THR B 1 8 ? -5.047 1.752 6.812 1 97.69 8 THR B O 1
ATOM 686 N N . THR B 1 9 ? -6.859 2.248 7.914 1 96.94 9 THR B N 1
ATOM 687 C CA . THR B 1 9 ? -6.555 3.674 7.953 1 96.94 9 THR B CA 1
ATOM 688 C C . THR B 1 9 ? -6.613 4.199 9.383 1 96.94 9 THR B C 1
ATOM 690 O O . THR B 1 9 ? -7.363 3.676 10.211 1 96.94 9 THR B O 1
ATOM 693 N N . GLU B 1 10 ? -5.824 5.211 9.594 1 96.56 10 GLU B N 1
ATOM 694 C CA . GLU B 1 10 ? -5.746 5.871 10.898 1 96.56 10 GLU B CA 1
ATOM 695 C C . GLU B 1 10 ? -5.879 7.387 10.758 1 96.56 10 GLU B C 1
ATOM 697 O O . GLU B 1 10 ? -5.559 7.945 9.703 1 96.56 10 GLU B O 1
ATOM 702 N N . PRO B 1 11 ? -6.383 7.934 11.914 1 95.94 11 PRO B N 1
ATOM 703 C CA . PRO B 1 11 ? -6.566 7.477 13.297 1 95.94 11 PRO B CA 1
ATOM 704 C C . PRO B 1 11 ? -7.895 6.754 13.508 1 95.94 11 PRO B C 1
ATOM 706 O O . PRO B 1 11 ? -8.859 7.016 12.789 1 95.94 11 PRO B O 1
ATOM 709 N N . PHE B 1 12 ? -7.918 5.867 14.578 1 92.69 12 PHE B N 1
ATOM 710 C CA . PHE B 1 12 ? -9.133 5.133 14.906 1 92.69 12 PHE B CA 1
ATOM 711 C C . PHE B 1 12 ? -10.086 6 15.734 1 92.69 12 PHE B C 1
ATOM 713 O O . PHE B 1 12 ? -9.641 6.848 16.5 1 92.69 12 PHE B O 1
ATOM 720 N N . ASP B 1 13 ? -11.297 5.859 15.391 1 88.69 13 ASP B N 1
ATOM 721 C CA . ASP B 1 13 ? -12.375 6.406 16.203 1 88.69 13 ASP B CA 1
ATOM 722 C C . ASP B 1 13 ? -13.367 5.316 16.609 1 88.69 13 ASP B C 1
ATOM 724 O O . ASP B 1 13 ? -13.984 4.684 15.758 1 88.69 13 ASP B O 1
ATOM 728 N N . LEU B 1 14 ? -13.375 5.109 17.953 1 84.75 14 LEU B N 1
ATOM 729 C CA . LEU B 1 14 ? -14.172 4.004 18.469 1 84.75 14 LEU B CA 1
ATOM 730 C C . LEU B 1 14 ? -15.656 4.371 18.5 1 84.75 14 LEU B C 1
ATOM 732 O O . LEU B 1 14 ? -16.516 3.498 18.625 1 84.75 14 LEU B O 1
ATOM 736 N N . ASP B 1 15 ? -15.969 5.648 18.375 1 88.81 15 ASP B N 1
ATOM 737 C CA . ASP B 1 15 ? -17.359 6.098 18.469 1 88.81 15 ASP B CA 1
ATOM 738 C C . ASP B 1 15 ? -18.016 6.176 17.094 1 88.81 15 ASP B C 1
ATOM 740 O O . ASP B 1 15 ? -19.12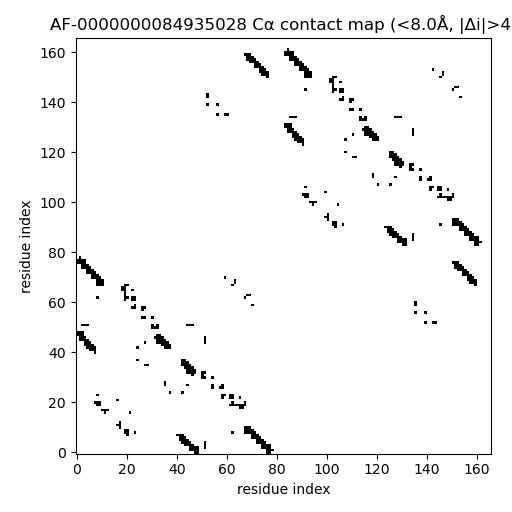5 5.676 16.891 1 88.81 15 ASP B O 1
ATOM 744 N N . GLU B 1 16 ? -17.312 6.922 16.156 1 91.25 16 GLU B N 1
ATOM 745 C CA . GLU B 1 16 ? -17.812 7.121 14.805 1 91.25 16 GLU B CA 1
ATOM 746 C C . GLU B 1 16 ? -16.719 6.887 13.766 1 91.25 16 GLU B C 1
ATOM 748 O O . GLU B 1 16 ? -15.57 7.281 13.969 1 91.25 16 GLU B O 1
ATOM 753 N N . ALA B 1 17 ? -17.125 6.16 12.742 1 91.38 17 ALA B N 1
ATOM 754 C CA . ALA B 1 17 ? -16.172 5.965 11.656 1 91.38 17 ALA B CA 1
ATOM 755 C C . ALA B 1 17 ? -15.648 7.301 11.141 1 91.38 17 ALA B C 1
ATOM 757 O O . ALA B 1 17 ? -16.422 8.133 10.648 1 91.38 17 ALA B O 1
ATOM 758 N N . PRO B 1 18 ? -14.406 7.52 11.312 1 94.56 18 PRO B N 1
ATOM 759 C CA . PRO B 1 18 ? -13.867 8.781 10.805 1 94.56 18 PRO B CA 1
ATOM 760 C C . PRO B 1 18 ? -14.031 8.922 9.289 1 94.56 18 PRO B C 1
ATOM 762 O O . PRO B 1 18 ? -14.234 7.93 8.594 1 94.56 18 PRO B O 1
ATOM 765 N N . ALA B 1 19 ? -13.969 10.102 8.805 1 96.88 19 ALA B N 1
ATOM 766 C CA . ALA B 1 19 ? -14.211 10.422 7.402 1 96.88 19 ALA B CA 1
ATOM 767 C C . ALA B 1 19 ? -13.289 9.617 6.492 1 96.88 19 ALA B C 1
ATOM 769 O O . ALA B 1 19 ? -13.711 9.109 5.453 1 96.88 19 ALA B O 1
ATOM 770 N N . HIS B 1 20 ? -11.977 9.523 6.875 1 97.69 20 HIS B N 1
ATOM 771 C CA . HIS B 1 20 ? -11.023 8.82 6.023 1 97.69 20 HIS B CA 1
ATOM 772 C C . HIS B 1 20 ? -11.383 7.344 5.906 1 97.69 20 HIS B C 1
ATOM 774 O O . HIS B 1 20 ? -11.18 6.738 4.852 1 97.69 20 HIS B O 1
ATOM 780 N N . ALA B 1 21 ? -11.883 6.766 6.98 1 96.38 21 ALA B N 1
ATOM 781 C CA . ALA B 1 21 ? -12.289 5.363 6.953 1 96.38 21 ALA B CA 1
ATOM 782 C C . ALA B 1 21 ? -13.516 5.168 6.074 1 96.38 21 ALA B C 1
ATOM 784 O O . ALA B 1 21 ? -13.609 4.184 5.336 1 96.38 21 ALA B O 1
ATOM 785 N N . VAL B 1 22 ? -14.445 6.086 6.18 1 96.12 22 VAL B N 1
ATOM 786 C CA . VAL B 1 22 ? -15.656 6.031 5.375 1 96.12 22 VAL B CA 1
ATOM 787 C C . VAL B 1 22 ? -15.305 6.133 3.893 1 96.12 22 VAL B C 1
ATOM 789 O O . VAL B 1 22 ? -15.789 5.352 3.076 1 96.12 22 VAL B O 1
ATOM 792 N N . VAL B 1 23 ? -14.453 7.035 3.545 1 97.5 23 VAL B N 1
ATOM 793 C CA . VAL B 1 23 ? -14.031 7.25 2.164 1 97.5 23 VAL B CA 1
ATOM 794 C C . VAL B 1 23 ? -13.305 6.012 1.646 1 97.5 23 VAL B C 1
ATOM 796 O O . VAL B 1 23 ? -13.555 5.562 0.523 1 97.5 23 VAL B O 1
ATOM 799 N N . ALA B 1 24 ? -12.43 5.477 2.477 1 97.19 24 ALA B N 1
ATOM 800 C CA . ALA B 1 24 ? -11.688 4.281 2.092 1 97.19 24 ALA B CA 1
ATOM 801 C C . ALA B 1 24 ? -12.641 3.133 1.755 1 97.19 24 ALA B C 1
ATOM 803 O O . ALA B 1 24 ? -12.461 2.453 0.74 1 97.19 24 ALA B O 1
ATOM 804 N N . ARG B 1 25 ? -13.602 2.957 2.566 1 96.06 25 ARG B N 1
ATOM 805 C CA . ARG B 1 25 ? -14.594 1.907 2.352 1 96.06 25 ARG B CA 1
ATOM 806 C C . ARG B 1 25 ? -15.367 2.139 1.058 1 96.06 25 ARG B C 1
ATOM 808 O O . ARG B 1 25 ? -15.586 1.206 0.283 1 96.06 25 ARG B O 1
ATOM 815 N N . GLU B 1 26 ? -15.773 3.305 0.85 1 96.94 26 GLU B N 1
ATOM 816 C CA . GLU B 1 26 ? -16.531 3.645 -0.351 1 96.94 26 GLU B CA 1
ATOM 817 C C . GLU B 1 26 ? -15.711 3.387 -1.612 1 96.94 26 GLU B C 1
ATOM 819 O O . GLU B 1 26 ? -16.234 2.902 -2.615 1 96.94 26 GLU B O 1
ATOM 824 N N . VAL B 1 27 ? -14.422 3.707 -1.55 1 97.62 27 VAL B N 1
ATOM 825 C CA . VAL B 1 27 ? -13.539 3.516 -2.693 1 97.62 27 VAL B CA 1
ATOM 826 C C . VAL B 1 27 ? -13.469 2.033 -3.049 1 97.62 27 VAL B C 1
ATOM 828 O O . VAL B 1 27 ? -13.633 1.658 -4.215 1 97.62 27 VAL B O 1
ATOM 831 N N . ILE B 1 28 ? -13.25 1.199 -2.027 1 96.88 28 ILE B N 1
ATOM 832 C CA . ILE B 1 28 ? -13.047 -0.222 -2.285 1 96.88 28 ILE B CA 1
ATOM 833 C C . ILE B 1 28 ? -14.367 -0.868 -2.701 1 96.88 28 ILE B C 1
ATOM 835 O O . ILE B 1 28 ? -14.383 -1.755 -3.559 1 96.88 28 ILE B O 1
ATOM 839 N N . GLN B 1 29 ? -15.438 -0.397 -2.16 1 96.25 29 GLN B N 1
ATOM 840 C CA . GLN B 1 29 ? -16.75 -0.94 -2.477 1 96.25 29 GLN B CA 1
ATOM 841 C C . GLN B 1 29 ? -17.203 -0.524 -3.875 1 96.25 29 GLN B C 1
ATOM 843 O O . GLN B 1 29 ? -18 -1.21 -4.504 1 96.25 29 GLN B O 1
ATOM 848 N N . SER B 1 30 ? -16.688 0.562 -4.336 1 96.25 30 SER B N 1
ATOM 849 C CA . SER B 1 30 ? -17.109 1.072 -5.637 1 96.25 30 SER B CA 1
ATOM 850 C C . SER B 1 30 ? -16.219 0.537 -6.754 1 96.25 30 SER B C 1
ATOM 852 O O . SER B 1 30 ? -16.516 0.711 -7.934 1 96.25 30 SER B O 1
ATOM 854 N N . ALA B 1 31 ? -15.109 -0.118 -6.375 1 94.5 31 ALA B N 1
ATOM 855 C CA . ALA B 1 31 ? -14.18 -0.677 -7.355 1 94.5 31 ALA B CA 1
ATOM 856 C C . ALA B 1 31 ? -14.727 -1.973 -7.945 1 94.5 31 ALA B C 1
ATOM 858 O O . ALA B 1 31 ? -15.547 -2.648 -7.324 1 94.5 31 ALA B O 1
ATOM 859 N N . GLU B 1 32 ? -14.555 -2.279 -9.195 1 92.69 32 GLU B N 1
ATOM 860 C CA . GLU B 1 32 ? -14.961 -3.525 -9.836 1 92.69 32 GLU B CA 1
ATOM 861 C C . GLU B 1 32 ? -14.086 -4.691 -9.391 1 92.69 32 GLU B C 1
ATOM 863 O O . GLU B 1 32 ? -13.242 -5.168 -10.148 1 92.69 32 GLU B O 1
ATOM 868 N N . LEU B 1 33 ? -14.375 -5.176 -8.141 1 96.38 33 LEU B N 1
ATOM 869 C CA . LEU B 1 33 ? -13.609 -6.254 -7.527 1 96.38 33 LEU B CA 1
ATOM 870 C C . LEU B 1 33 ? -14.477 -7.492 -7.32 1 96.38 33 LEU B C 1
ATOM 872 O O . LEU B 1 33 ? -15.703 -7.422 -7.426 1 96.38 33 LEU B O 1
ATOM 876 N N . ASP B 1 34 ? -13.844 -8.555 -7.023 1 95.56 34 ASP B N 1
ATOM 877 C CA . ASP B 1 34 ? -14.539 -9.836 -6.91 1 95.56 34 ASP B CA 1
ATOM 878 C C . ASP B 1 34 ? -15.195 -9.984 -5.539 1 95.56 34 ASP B C 1
ATOM 880 O O . ASP B 1 34 ? -16.266 -10.578 -5.418 1 95.56 34 ASP B O 1
ATOM 884 N N . ALA B 1 35 ? -14.539 -9.562 -4.562 1 96.12 35 ALA B N 1
ATOM 885 C CA . ALA B 1 35 ? -15.008 -9.656 -3.182 1 96.12 35 ALA B CA 1
ATOM 886 C C . ALA B 1 35 ? -14.484 -8.508 -2.336 1 96.12 35 ALA B C 1
ATOM 888 O O . ALA B 1 35 ? -13.344 -8.07 -2.516 1 96.12 35 ALA B O 1
ATOM 889 N N . VAL B 1 36 ? -15.328 -8.031 -1.472 1 96.62 36 VAL B N 1
ATOM 890 C CA . VAL B 1 36 ? -14.984 -6.969 -0.529 1 96.62 36 VAL B CA 1
ATOM 891 C C . VAL B 1 36 ? -15.562 -7.297 0.847 1 96.62 36 VAL B C 1
ATOM 893 O O . VAL B 1 36 ? -16.734 -7.652 0.967 1 96.62 36 VAL B O 1
ATOM 896 N N . ASP B 1 37 ? -14.773 -7.277 1.83 1 95.62 37 ASP B N 1
ATOM 897 C CA . ASP B 1 37 ? -15.164 -7.465 3.225 1 95.62 37 ASP B CA 1
ATOM 898 C C . ASP B 1 37 ? -14.672 -6.312 4.094 1 95.62 37 ASP B C 1
ATOM 900 O O . ASP B 1 37 ? -13.469 -6.137 4.273 1 95.62 37 ASP B O 1
ATOM 904 N N . VAL B 1 38 ? -15.648 -5.559 4.66 1 92.31 38 VAL B N 1
ATOM 905 C CA . VAL B 1 38 ? -15.328 -4.402 5.488 1 92.31 38 VAL B CA 1
ATOM 906 C C . VAL B 1 38 ? -15.711 -4.684 6.938 1 92.31 38 VAL B C 1
ATOM 908 O O . VAL B 1 38 ? -16.828 -5.125 7.219 1 92.31 38 VAL B O 1
ATOM 911 N N . GLY B 1 39 ? -14.789 -4.559 7.828 1 85.69 39 GLY B N 1
ATOM 912 C CA . GLY B 1 39 ? -15.094 -4.719 9.242 1 85.69 39 GLY B CA 1
ATOM 913 C C . GLY B 1 39 ? -14.32 -3.762 10.125 1 85.69 39 GLY B C 1
ATOM 914 O O . GLY B 1 39 ? -13.461 -3.012 9.648 1 85.69 39 GLY B O 1
ATOM 915 N N . PRO B 1 40 ? -14.586 -3.596 11.453 1 78.81 40 PRO B N 1
ATOM 916 C CA . PRO B 1 40 ? -13.977 -2.672 12.414 1 78.81 40 PRO B CA 1
ATOM 917 C C . PRO B 1 40 ? -12.469 -2.873 12.555 1 78.81 40 PRO B C 1
ATOM 919 O O . PRO B 1 40 ? -11.758 -1.954 12.969 1 78.81 40 PRO B O 1
ATOM 922 N N . PHE B 1 41 ? -11.969 -4.117 12.219 1 79.69 41 PHE B N 1
ATOM 923 C CA . PHE B 1 41 ? -10.57 -4.41 12.516 1 79.69 41 PHE B CA 1
ATOM 924 C C . PHE B 1 41 ? -9.742 -4.426 11.234 1 79.69 41 PHE B C 1
ATOM 926 O O . PHE B 1 41 ? -8.555 -4.77 11.258 1 79.69 41 PHE B O 1
ATOM 933 N N . GLY B 1 42 ? -10.375 -4.215 10.094 1 90.56 42 GLY B N 1
ATOM 934 C CA . GLY B 1 42 ? -9.641 -4.227 8.836 1 90.56 42 GLY B CA 1
ATOM 935 C C . GLY B 1 42 ? -10.531 -4.465 7.629 1 90.56 42 GLY B C 1
ATOM 936 O O . GLY B 1 42 ? -11.68 -4.887 7.773 1 90.56 42 GLY B O 1
ATOM 937 N N . ASN B 1 43 ? -10.031 -4.066 6.469 1 97 43 ASN B N 1
ATOM 938 C CA . ASN B 1 43 ? -10.742 -4.199 5.199 1 97 43 ASN B CA 1
ATOM 939 C C . ASN B 1 43 ? -9.992 -5.121 4.238 1 97 43 ASN B C 1
ATOM 941 O O . ASN B 1 43 ? -8.766 -5.121 4.199 1 97 43 ASN B O 1
ATOM 945 N N . THR B 1 44 ? -10.836 -5.879 3.51 1 97.19 44 THR B N 1
ATOM 946 C CA . THR B 1 44 ? -10.234 -6.766 2.518 1 97.19 44 THR B CA 1
ATOM 947 C C . THR B 1 44 ? -10.969 -6.656 1.183 1 97.19 44 THR B C 1
ATOM 949 O O . THR B 1 44 ? -12.172 -6.406 1.146 1 97.19 44 THR B O 1
ATOM 952 N N . ALA B 1 45 ? -10.203 -6.816 0.164 1 97.75 45 ALA B N 1
ATOM 953 C CA . ALA B 1 45 ? -10.75 -6.859 -1.188 1 97.75 45 ALA B CA 1
ATOM 954 C C . ALA B 1 45 ? -9.93 -7.785 -2.082 1 97.75 45 ALA B C 1
ATOM 956 O O . ALA B 1 45 ? -8.719 -7.934 -1.894 1 97.75 45 ALA B O 1
ATOM 957 N N . GLU B 1 46 ? -10.625 -8.438 -3.014 1 98.25 46 GLU B N 1
ATOM 958 C CA . GLU B 1 46 ? -9.992 -9.352 -3.957 1 98.25 46 GLU B CA 1
ATOM 959 C C . GLU B 1 46 ? -10.406 -9.039 -5.391 1 98.25 46 GLU B C 1
ATOM 961 O O . GLU B 1 46 ? -11.539 -8.617 -5.641 1 98.25 46 GLU B O 1
ATOM 966 N N . GLY B 1 47 ? -9.469 -9.242 -6.246 1 97.88 47 GLY B N 1
ATOM 967 C CA . GLY B 1 47 ? -9.773 -9.055 -7.656 1 97.88 47 GLY B CA 1
ATOM 968 C C . GLY B 1 47 ? -8.555 -9.188 -8.547 1 97.88 47 GLY B C 1
ATOM 969 O O . GLY B 1 47 ? -7.516 -9.695 -8.125 1 97.88 47 GLY B O 1
ATOM 970 N N . GLY B 1 48 ? -8.758 -8.906 -9.883 1 96.94 48 GLY B N 1
ATOM 971 C CA . GLY B 1 48 ? -7.633 -8.852 -10.805 1 96.94 48 GLY B CA 1
ATOM 972 C C . GLY B 1 48 ? -6.617 -7.785 -10.445 1 96.94 48 GLY B C 1
ATOM 973 O O . GLY B 1 48 ? -6.973 -6.75 -9.875 1 96.94 48 GLY B O 1
ATOM 974 N N . ALA B 1 49 ? -5.398 -8.031 -10.812 1 97.06 49 ALA B N 1
ATOM 975 C CA . ALA B 1 49 ? -4.27 -7.199 -10.406 1 97.06 49 ALA B CA 1
ATOM 976 C C . ALA B 1 49 ? -4.508 -5.738 -10.773 1 97.06 49 ALA B C 1
ATOM 978 O O . ALA B 1 49 ? -4.371 -4.848 -9.93 1 97.06 49 ALA B O 1
ATOM 979 N N . ASP B 1 50 ? -4.887 -5.5 -11.977 1 97.38 50 ASP B N 1
ATOM 980 C CA . ASP B 1 50 ? -5.066 -4.121 -12.406 1 97.38 50 ASP B CA 1
ATOM 981 C C . ASP B 1 50 ? -6.18 -3.438 -11.617 1 97.38 50 ASP B C 1
ATOM 983 O O . ASP B 1 50 ? -6.043 -2.281 -11.211 1 97.38 50 ASP B O 1
ATOM 987 N N . ALA B 1 51 ? -7.281 -4.102 -11.445 1 97.88 51 ALA B N 1
ATOM 988 C CA . ALA B 1 51 ? -8.414 -3.547 -10.703 1 97.88 51 ALA B CA 1
ATOM 989 C C . ALA B 1 51 ? -8.031 -3.27 -9.25 1 97.88 51 ALA B C 1
ATOM 991 O O . ALA B 1 51 ? -8.328 -2.197 -8.719 1 97.88 51 ALA B O 1
ATOM 992 N N . VAL B 1 52 ? -7.348 -4.223 -8.602 1 98.31 52 VAL B N 1
ATOM 993 C CA . VAL B 1 52 ? -6.965 -4.082 -7.199 1 98.31 52 VAL B CA 1
ATOM 994 C C . VAL B 1 52 ? -5.965 -2.936 -7.047 1 98.31 52 VAL B C 1
ATOM 996 O O . VAL B 1 52 ? -6.121 -2.078 -6.176 1 98.31 52 VAL B O 1
ATOM 999 N N . LEU B 1 53 ? -4.984 -2.887 -7.93 1 98.56 53 LEU B N 1
ATOM 1000 C CA . LEU B 1 53 ? -3.934 -1.887 -7.773 1 98.56 53 LEU B CA 1
ATOM 1001 C C . LEU B 1 53 ? -4.457 -0.492 -8.102 1 98.56 53 LEU B C 1
ATOM 1003 O O . LEU B 1 53 ? -4.023 0.495 -7.504 1 98.56 53 LEU B O 1
ATOM 1007 N N . THR B 1 54 ? -5.395 -0.358 -9.008 1 98.31 54 THR B N 1
ATOM 1008 C CA . THR B 1 54 ? -6.066 0.909 -9.266 1 98.31 54 THR B CA 1
ATOM 1009 C C . THR B 1 54 ? -6.871 1.359 -8.055 1 98.31 54 THR B C 1
ATOM 1011 O O . THR B 1 54 ? -6.848 2.537 -7.688 1 98.31 54 THR B O 1
ATOM 1014 N N . ALA B 1 55 ? -7.566 0.425 -7.445 1 98.44 55 ALA B N 1
ATOM 1015 C CA . ALA B 1 55 ? -8.328 0.729 -6.234 1 98.44 55 ALA B CA 1
ATOM 1016 C C . ALA B 1 55 ? -7.402 1.181 -5.105 1 98.44 55 ALA B C 1
ATOM 1018 O O . ALA B 1 55 ? -7.734 2.102 -4.355 1 98.44 55 ALA B O 1
ATOM 1019 N N . VAL B 1 56 ? -6.258 0.514 -4.969 1 98.62 56 VAL B N 1
ATOM 1020 C CA . VAL B 1 56 ? -5.289 0.855 -3.932 1 98.62 56 VAL B CA 1
ATOM 1021 C C . VAL B 1 56 ? -4.797 2.285 -4.137 1 98.62 56 VAL B C 1
ATOM 1023 O O . VAL B 1 56 ? -4.68 3.053 -3.178 1 98.62 56 VAL B O 1
ATOM 1026 N N . ASP B 1 57 ? -4.496 2.635 -5.344 1 98.56 57 ASP B N 1
ATOM 1027 C CA . ASP B 1 57 ? -4.062 3.996 -5.645 1 98.56 57 ASP B CA 1
ATOM 1028 C C . ASP B 1 57 ? -5.125 5.012 -5.227 1 98.56 57 ASP B C 1
ATOM 1030 O O . ASP B 1 57 ? -4.82 5.992 -4.547 1 98.56 57 ASP B O 1
ATOM 1034 N N . ALA B 1 58 ? -6.352 4.801 -5.664 1 98.56 58 ALA B N 1
ATOM 1035 C CA . ALA B 1 58 ? -7.457 5.684 -5.297 1 98.56 58 ALA B CA 1
ATOM 1036 C C . ALA B 1 58 ? -7.645 5.73 -3.785 1 98.56 58 ALA B C 1
ATOM 1038 O O . ALA B 1 58 ? -7.875 6.801 -3.215 1 98.56 58 ALA B O 1
ATOM 1039 N N . LEU B 1 59 ? -7.527 4.559 -3.133 1 98.62 59 LEU B N 1
ATOM 1040 C CA . LEU B 1 59 ? -7.695 4.434 -1.689 1 98.62 59 LEU B CA 1
ATOM 1041 C C . LEU B 1 59 ? -6.691 5.305 -0.947 1 98.62 59 LEU B C 1
ATOM 1043 O O . LEU B 1 59 ? -7.066 6.086 -0.071 1 98.62 59 LEU B O 1
ATOM 1047 N N . LEU B 1 60 ? -5.438 5.191 -1.363 1 98.75 60 LEU B N 1
ATOM 1048 C CA . LEU B 1 60 ? -4.387 5.965 -0.706 1 98.75 60 LEU B CA 1
ATOM 1049 C C . LEU B 1 60 ? -4.617 7.461 -0.894 1 98.75 60 LEU B C 1
ATOM 1051 O O . LEU B 1 60 ? -4.598 8.219 0.077 1 98.75 60 LEU B O 1
ATOM 1055 N N . ARG B 1 61 ? -4.957 7.906 -2.092 1 98.69 61 ARG B N 1
ATOM 1056 C CA . ARG B 1 61 ? -5.113 9.328 -2.396 1 98.69 61 ARG B CA 1
ATOM 1057 C C . ARG B 1 61 ? -6.332 9.906 -1.686 1 98.69 61 ARG B C 1
ATOM 1059 O O . ARG B 1 61 ? -6.246 10.961 -1.053 1 98.69 61 ARG B O 1
ATOM 1066 N N . ARG B 1 62 ? -7.379 9.148 -1.697 1 98.62 62 ARG B N 1
ATOM 1067 C CA . ARG B 1 62 ? -8.633 9.695 -1.193 1 98.62 62 ARG B CA 1
ATOM 1068 C C . ARG B 1 62 ? -8.688 9.633 0.329 1 98.62 62 ARG B C 1
ATOM 1070 O O . ARG B 1 62 ? -9.25 10.523 0.974 1 98.62 62 ARG B O 1
ATOM 1077 N N . SER B 1 63 ? -8.156 8.562 0.951 1 98.19 63 SER B N 1
ATOM 1078 C CA . SER B 1 63 ? -8.164 8.492 2.408 1 98.19 63 SER B CA 1
ATOM 1079 C C . SER B 1 63 ? -7.266 9.555 3.023 1 98.19 63 SER B C 1
ATOM 1081 O O . SER B 1 63 ? -7.621 10.172 4.031 1 98.19 63 SER B O 1
ATOM 1083 N N . LEU B 1 64 ? -6.109 9.797 2.396 1 98.31 64 LEU B N 1
ATOM 1084 C CA . LEU B 1 64 ? -5.211 10.836 2.887 1 98.31 64 LEU B CA 1
ATOM 1085 C C . LEU B 1 64 ? -5.844 12.211 2.736 1 98.31 64 LEU B C 1
ATOM 1087 O O . LEU B 1 64 ? -5.758 13.039 3.645 1 98.31 64 LEU B O 1
ATOM 1091 N N . ALA B 1 65 ? -6.492 12.438 1.609 1 98.06 65 ALA B N 1
ATOM 1092 C CA . ALA B 1 65 ? -7.188 13.695 1.38 1 98.06 65 ALA B CA 1
ATOM 1093 C C . ALA B 1 65 ? -8.312 13.898 2.391 1 98.06 65 ALA B C 1
ATOM 1095 O O . ALA B 1 65 ? -8.641 15.031 2.756 1 98.06 65 ALA B O 1
ATOM 1096 N N . ALA B 1 66 ? -8.812 12.773 2.916 1 98 66 ALA B N 1
ATOM 1097 C CA . ALA B 1 66 ? -9.945 12.82 3.838 1 98 66 ALA B CA 1
ATOM 1098 C C . ALA B 1 66 ? -9.469 12.867 5.289 1 98 66 ALA B C 1
ATOM 1100 O O . ALA B 1 66 ? -10.281 12.82 6.215 1 98 66 ALA B O 1
ATOM 1101 N N . GLY B 1 67 ? -8.172 12.828 5.457 1 97.44 67 GLY B N 1
ATOM 1102 C CA . GLY B 1 67 ? -7.688 13.094 6.805 1 97.44 67 GLY B CA 1
ATOM 1103 C C . GLY B 1 67 ? -6.918 11.93 7.406 1 97.44 67 GLY B C 1
ATOM 1104 O O . GLY B 1 67 ? -6.477 12 8.555 1 97.44 67 GLY B O 1
ATOM 1105 N N . ALA B 1 68 ? -6.773 10.867 6.73 1 97.5 68 ALA B N 1
ATOM 1106 C CA . ALA B 1 68 ? -5.945 9.773 7.238 1 97.5 68 ALA B CA 1
ATOM 1107 C C . ALA B 1 68 ? -4.508 10.242 7.465 1 97.5 68 ALA B C 1
ATOM 1109 O O . ALA B 1 68 ? -3.957 10.992 6.66 1 97.5 68 ALA B O 1
ATOM 1110 N N . THR B 1 69 ? -3.852 9.742 8.562 1 97.94 69 THR B N 1
ATOM 1111 C CA . THR B 1 69 ? -2.467 10.102 8.852 1 97.94 69 THR B CA 1
ATOM 1112 C C . THR B 1 69 ? -1.545 8.906 8.664 1 97.94 69 THR B C 1
ATOM 1114 O O . THR B 1 69 ? -0.325 9.062 8.57 1 97.94 69 THR B O 1
ATOM 1117 N N . ARG B 1 70 ? -2.193 7.734 8.711 1 98.06 70 ARG B N 1
ATOM 1118 C CA . ARG B 1 70 ? -1.487 6.48 8.453 1 98.06 70 ARG B CA 1
ATOM 1119 C C . ARG B 1 70 ? -2.377 5.5 7.695 1 98.06 70 ARG B C 1
ATOM 1121 O O . ARG B 1 70 ? -3.562 5.359 8.008 1 98.06 70 ARG B O 1
ATOM 1128 N N . VAL B 1 71 ? -1.864 4.941 6.66 1 98.25 71 VAL B N 1
ATOM 1129 C CA . VAL B 1 71 ? -2.527 3.857 5.945 1 98.25 71 VAL B CA 1
ATOM 1130 C C . VAL B 1 71 ? -1.6 2.646 5.867 1 98.25 71 VAL B C 1
ATOM 1132 O O . VAL B 1 71 ? -0.448 2.764 5.445 1 98.25 71 VAL B O 1
ATOM 1135 N N . SER B 1 72 ? -2.057 1.518 6.375 1 98.56 72 SER B N 1
ATOM 1136 C CA . SER B 1 72 ? -1.333 0.254 6.293 1 98.56 72 SER B CA 1
ATOM 1137 C C . SER B 1 72 ? -2.023 -0.718 5.344 1 98.56 72 SER B C 1
ATOM 1139 O O . SER B 1 72 ? -3.246 -0.867 5.379 1 98.56 72 SER B O 1
ATOM 1141 N N . LEU B 1 73 ? -1.238 -1.307 4.477 1 97.94 73 LEU B N 1
ATOM 1142 C CA . LEU B 1 73 ? -1.891 -2.287 3.615 1 97.94 73 LEU B CA 1
ATOM 1143 C C . LEU B 1 73 ? -0.931 -3.414 3.25 1 97.94 73 LEU B C 1
ATOM 1145 O O . LEU B 1 73 ? 0.283 -3.281 3.42 1 97.94 73 LEU B O 1
ATOM 1149 N N . GLN B 1 74 ? -1.519 -4.543 3.037 1 98.5 74 GLN B N 1
ATOM 1150 C CA . GLN B 1 74 ? -0.84 -5.75 2.574 1 98.5 74 GLN B CA 1
ATOM 1151 C C . GLN B 1 74 ? -1.509 -6.309 1.323 1 98.5 74 GLN B C 1
ATOM 1153 O O . GLN B 1 74 ? -2.727 -6.496 1.294 1 98.5 74 GLN B O 1
ATOM 1158 N N . VAL B 1 75 ? -0.674 -6.504 0.241 1 98.62 75 VAL B N 1
ATOM 1159 C CA . VAL B 1 75 ? -1.149 -7.074 -1.015 1 98.62 75 VAL B C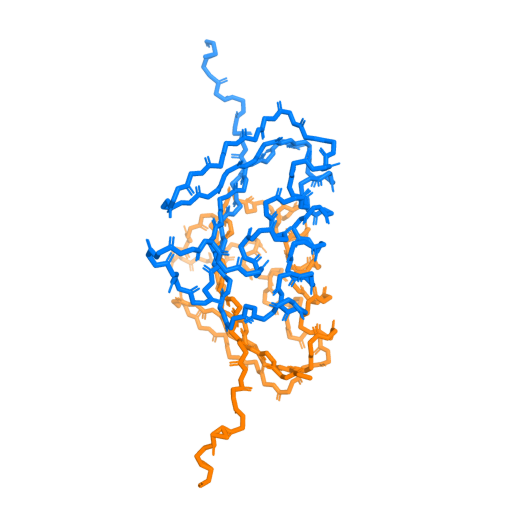A 1
ATOM 1160 C C . VAL B 1 75 ? -0.57 -8.477 -1.197 1 98.62 75 VAL B C 1
ATOM 1162 O O . VAL B 1 75 ? 0.645 -8.672 -1.103 1 98.62 75 VAL B O 1
ATOM 1165 N N . ASN B 1 76 ? -1.439 -9.445 -1.433 1 98.56 76 ASN B N 1
ATOM 1166 C CA . ASN B 1 76 ? -1.035 -10.828 -1.626 1 98.56 76 ASN B CA 1
ATOM 1167 C C . ASN B 1 76 ? -1.483 -11.359 -2.984 1 98.56 76 ASN B C 1
ATOM 1169 O O . ASN B 1 76 ? -2.596 -11.07 -3.432 1 98.56 76 ASN B O 1
ATOM 1173 N N . VAL B 1 77 ? -0.605 -12.148 -3.58 1 98.19 77 VAL B N 1
ATOM 1174 C CA . VAL B 1 77 ? -0.999 -12.898 -4.77 1 98.19 77 VAL B CA 1
ATOM 1175 C C . VAL B 1 77 ? -1.827 -14.117 -4.363 1 98.19 77 VAL B C 1
ATOM 1177 O O . VAL B 1 77 ? -1.452 -14.852 -3.447 1 98.19 77 VAL B O 1
ATOM 1180 N N . LEU B 1 78 ? -2.893 -14.25 -4.984 1 95.19 78 LEU B N 1
ATOM 1181 C CA . LEU B 1 78 ? -3.74 -15.406 -4.711 1 95.19 78 LEU B CA 1
ATOM 1182 C C . LEU B 1 78 ? -3.346 -16.594 -5.586 1 95.19 78 LEU B C 1
ATOM 1184 O O . LEU B 1 78 ? -3.09 -16.422 -6.781 1 95.19 78 LEU B O 1
ATOM 1188 N N . GLY B 1 79 ? -2.5 -17.531 -4.973 1 76.56 79 GLY B N 1
ATOM 1189 C CA . GLY B 1 79 ? -2.152 -18.75 -5.691 1 76.56 79 GLY B CA 1
ATOM 1190 C C . GLY B 1 79 ? -3.363 -19.516 -6.184 1 76.56 79 GLY B C 1
ATOM 1191 O O . GLY B 1 79 ? -4.484 -19.281 -5.738 1 76.56 79 GLY B O 1
ATOM 1192 N N . GLU B 1 80 ? -3.35 -20.047 -7.395 1 53 80 GLU B N 1
ATOM 1193 C CA . GLU B 1 80 ? -4.289 -21.125 -7.703 1 53 80 GLU B CA 1
ATOM 1194 C C . GLU B 1 80 ? -4.34 -22.156 -6.582 1 53 80 GLU B C 1
ATOM 1196 O O . GLU B 1 80 ? -3.725 -23.219 -6.684 1 53 80 GLU B O 1
ATOM 1201 N N . ASP B 1 81 ? -3.945 -22.141 -5.5 1 39.66 81 ASP B N 1
ATOM 1202 C CA . ASP B 1 81 ? -4.027 -23.391 -4.766 1 39.66 81 ASP B CA 1
ATOM 1203 C C . ASP B 1 81 ? -5.375 -24.078 -4.992 1 39.66 81 ASP B C 1
ATOM 1205 O O . ASP B 1 81 ? -5.43 -25.219 -5.457 1 39.66 81 ASP B O 1
ATOM 1209 N N . GLU B 1 82 ? -6.18 -24.5 -3.742 1 33.25 82 GLU B N 1
ATOM 1210 C CA . GLU B 1 82 ? -6.719 -25.688 -3.09 1 33.25 82 GLU B CA 1
ATOM 1211 C C . GLU B 1 82 ? -8.141 -25.969 -3.562 1 33.25 82 GLU B C 1
ATOM 1213 O O . GLU B 1 82 ? -9.094 -25.328 -3.127 1 33.25 82 GLU B O 1
ATOM 1218 N N . LYS B 1 83 ? -8.562 -25.922 -4.832 1 29.05 83 LYS B N 1
ATOM 1219 C CA . LYS B 1 83 ? -9.391 -27.125 -4.902 1 29.05 83 LYS B CA 1
ATOM 1220 C C . LYS B 1 83 ? -8.578 -28.375 -4.574 1 29.05 83 LYS B C 1
ATOM 1222 O O . LYS B 1 83 ? -7.438 -28.516 -5.02 1 29.05 83 LYS B O 1
#

Secondary structure (DSSP, 8-state):
-EEEEEEEEES--SSS--HHHHHHHHHHHHS--SEEEEETTEEEEEEEHHHHHHHHHHHHHHHHHTT-SEEEEEEEE------/-EEEEEEEEES--SSS--HHHHHHHHHHHHS--SEEEEETTEEEEEEEHHHHHHHHHHHHHHHHHTT-SEEEEEEEE--S---

pLDDT: mean 92.99, std 13.19, range [28.08, 98.75]

Radius of gyration: 15.66 Å; Cα contacts (8 Å, |Δi|>4): 331; chains: 2; bounding box: 39×50×31 Å